Protein AF-A0A943N7R2-F1 (afdb_monomer_lite)

Sequence (82 aa):
MANHKSALKRVAVTAKKNLTRVKTAIKSFDKSLEAGDQAAITAAYVNAVSTVDKATAKGVLHKNNANRKKAQLALKLAAKAN

Radius of gyration: 16.78 Å; chains: 1; bounding box: 40×23×50 Å

Secondary structure (DSSP, 8-state):
---SHHHHHHHHHHHHHT--HHHHHHHHHHHHHHHT-HHHHHHHHHHHHHHHHHHHHTTSS-HHHHHHHHHHHHHHHHHH--

pLDDT: mean 86.56, std 7.9, range [43.0, 95.81]

Foldseek 3Di:
DQDDPVSVVVVVVVVVVPPPPLVVLVVQLVVQLVVPDPVSNVVSLVVNLVVLVVCCVVVVDPPVRSVVVNVVSVVSVVVSVD

Structure (mmCIF, N/CA/C/O backbone):
data_AF-A0A943N7R2-F1
#
_entry.id   AF-A0A943N7R2-F1
#
loop_
_atom_site.group_PDB
_atom_site.id
_atom_site.type_symbol
_atom_site.label_atom_id
_atom_site.label_alt_id
_atom_site.label_comp_id
_atom_site.label_asym_id
_atom_site.label_entity_id
_atom_site.label_seq_id
_atom_site.pdbx_PDB_ins_code
_atom_site.Cartn_x
_atom_site.Cartn_y
_atom_site.Cartn_z
_atom_site.occupancy
_atom_site.B_iso_or_equiv
_atom_site.auth_seq_id
_atom_site.auth_comp_id
_atom_site.auth_asym_id
_atom_site.auth_atom_id
_atom_site.pdbx_PDB_model_num
ATOM 1 N N . MET A 1 1 ? 21.749 12.877 -17.925 1.00 69.31 1 MET A N 1
ATOM 2 C CA . MET A 1 1 ? 20.688 12.906 -18.959 1.00 69.31 1 MET A CA 1
ATOM 3 C C . MET A 1 1 ? 20.741 11.590 -19.732 1.00 69.31 1 MET A C 1
ATOM 5 O O . MET A 1 1 ? 21.835 11.065 -19.908 1.00 69.31 1 MET A O 1
ATOM 9 N N . ALA A 1 2 ? 19.603 10.987 -20.089 1.00 81.25 2 ALA A N 1
ATOM 10 C CA . ALA A 1 2 ? 19.587 9.712 -20.814 1.00 81.25 2 ALA A CA 1
ATOM 11 C C . ALA A 1 2 ? 19.787 9.968 -22.315 1.00 81.25 2 ALA A C 1
ATOM 13 O O . ALA A 1 2 ? 18.874 10.453 -22.970 1.00 81.25 2 ALA A O 1
ATOM 14 N N . ASN A 1 3 ? 20.962 9.638 -22.851 1.00 89.19 3 ASN A N 1
ATOM 15 C CA . ASN A 1 3 ? 21.344 10.036 -24.216 1.00 89.19 3 ASN A CA 1
ATOM 16 C C . ASN A 1 3 ? 21.175 8.917 -25.264 1.00 89.19 3 ASN A C 1
ATOM 18 O O . ASN A 1 3 ? 21.249 9.167 -26.460 1.00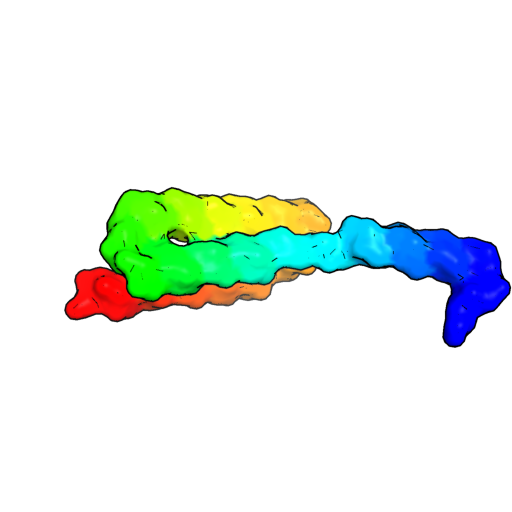 89.19 3 ASN A O 1
ATOM 22 N N . HIS A 1 4 ? 20.922 7.678 -24.835 1.00 92.94 4 HIS A N 1
ATOM 23 C CA . HIS A 1 4 ? 20.747 6.524 -25.722 1.00 92.94 4 HIS A CA 1
ATOM 24 C C . HIS A 1 4 ? 19.262 6.145 -25.869 1.00 92.94 4 HIS A C 1
ATOM 26 O O . HIS A 1 4 ? 18.505 6.216 -24.896 1.00 92.94 4 HIS A O 1
ATOM 32 N N . LYS A 1 5 ? 18.834 5.668 -27.052 1.00 93.88 5 LYS A N 1
ATOM 33 C CA . LYS A 1 5 ? 17.421 5.315 -27.337 1.00 93.88 5 LYS A CA 1
ATOM 34 C C . LYS A 1 5 ? 16.837 4.330 -26.317 1.00 93.88 5 LYS A C 1
ATOM 36 O O . LYS A 1 5 ? 15.710 4.503 -25.849 1.00 93.88 5 LYS A O 1
ATOM 41 N N . SER A 1 6 ? 17.612 3.315 -25.925 1.00 93.75 6 SER A N 1
ATOM 42 C CA . SER A 1 6 ? 17.179 2.350 -24.903 1.00 93.75 6 SER A CA 1
ATOM 43 C C . SER A 1 6 ? 16.996 3.006 -23.530 1.00 93.75 6 SER A C 1
ATOM 45 O O . SER A 1 6 ? 16.035 2.689 -22.832 1.00 93.75 6 SER A O 1
ATOM 47 N N . ALA A 1 7 ? 17.852 3.962 -23.162 1.00 93.88 7 ALA A N 1
ATOM 48 C CA . ALA A 1 7 ? 17.770 4.672 -21.891 1.00 93.88 7 ALA A CA 1
ATOM 49 C C . ALA A 1 7 ? 16.533 5.581 -21.836 1.00 93.88 7 ALA A C 1
ATOM 51 O O . ALA A 1 7 ? 15.785 5.520 -20.862 1.00 93.88 7 ALA A O 1
ATOM 52 N N . LEU A 1 8 ? 16.245 6.334 -22.905 1.00 93.06 8 LEU A N 1
ATOM 53 C CA . LEU A 1 8 ? 15.020 7.139 -23.019 1.00 93.06 8 LEU A CA 1
ATOM 54 C C . LEU A 1 8 ? 13.755 6.273 -22.891 1.00 93.06 8 LEU A C 1
ATOM 56 O O . LEU A 1 8 ? 12.845 6.601 -22.128 1.00 93.06 8 LEU A O 1
ATOM 60 N N . LYS A 1 9 ? 13.731 5.102 -23.546 1.00 93.25 9 LYS A N 1
ATOM 61 C CA . LYS A 1 9 ? 12.636 4.128 -23.401 1.00 93.25 9 LYS A CA 1
ATOM 62 C C . LYS A 1 9 ? 12.498 3.636 -21.958 1.00 93.25 9 LYS A C 1
ATOM 64 O O . LYS A 1 9 ? 11.382 3.533 -21.449 1.00 93.25 9 LYS A O 1
ATOM 69 N N . ARG A 1 10 ? 13.609 3.331 -21.277 1.00 93.62 10 ARG A N 1
ATOM 70 C CA . ARG A 1 10 ? 13.587 2.905 -19.867 1.00 93.62 10 ARG A CA 1
ATOM 71 C C . ARG A 1 10 ? 13.045 4.005 -18.957 1.00 93.62 10 ARG A C 1
ATOM 73 O O . ARG A 1 10 ? 12.227 3.688 -18.101 1.00 93.62 10 ARG A O 1
ATOM 80 N N . VAL A 1 11 ? 13.422 5.267 -19.172 1.00 91.69 11 VAL A N 1
ATOM 81 C CA . VAL A 1 11 ? 12.885 6.418 -18.421 1.00 91.69 11 VAL A CA 1
ATOM 82 C C . VAL A 1 11 ? 11.363 6.507 -18.572 1.00 91.69 11 VAL A C 1
ATOM 84 O O . VAL A 1 11 ? 10.658 6.555 -17.564 1.00 91.69 11 VAL A O 1
ATOM 87 N N . ALA A 1 12 ? 10.842 6.423 -19.801 1.00 90.25 12 ALA A N 1
ATOM 88 C CA . ALA A 1 12 ? 9.400 6.460 -20.056 1.00 90.25 12 ALA A CA 1
ATOM 89 C C . ALA A 1 12 ? 8.644 5.294 -19.382 1.00 90.25 12 ALA A C 1
ATOM 91 O O . ALA A 1 12 ? 7.599 5.489 -18.756 1.00 90.25 12 ALA A O 1
ATOM 92 N N . VAL A 1 13 ? 9.187 4.072 -19.455 1.00 91.31 13 VAL A N 1
ATOM 93 C CA . VAL A 1 13 ? 8.590 2.887 -18.811 1.00 91.31 13 VAL A CA 1
ATOM 94 C C . VAL A 1 13 ? 8.596 3.014 -17.286 1.00 91.31 13 VAL A C 1
ATOM 96 O O . VAL A 1 13 ? 7.599 2.687 -16.642 1.00 91.31 13 VAL A O 1
ATOM 99 N N . THR A 1 14 ? 9.693 3.493 -16.701 1.00 88.25 14 THR A N 1
ATOM 100 C CA . THR A 1 14 ? 9.813 3.697 -15.252 1.00 88.25 14 THR A CA 1
ATOM 101 C C . THR A 1 14 ? 8.823 4.750 -14.757 1.00 88.25 14 THR A C 1
ATOM 103 O O . THR A 1 14 ? 8.126 4.501 -13.774 1.00 88.25 14 THR A O 1
ATOM 106 N N . ALA A 1 15 ? 8.674 5.871 -15.471 1.00 87.25 15 ALA A N 1
ATOM 107 C CA . ALA A 1 15 ? 7.695 6.906 -15.134 1.00 87.25 15 ALA A CA 1
ATOM 108 C C . ALA A 1 15 ? 6.264 6.341 -15.063 1.00 87.25 15 ALA A C 1
ATOM 110 O O . ALA A 1 15 ? 5.555 6.572 -14.085 1.00 87.25 15 ALA A O 1
ATOM 111 N N . LYS A 1 16 ? 5.869 5.507 -16.037 1.00 85.31 16 LYS A N 1
ATOM 112 C CA . LYS A 1 16 ? 4.551 4.845 -16.052 1.00 85.31 16 LYS A CA 1
ATOM 113 C C . LYS A 1 16 ? 4.363 3.838 -14.909 1.00 85.31 16 LYS A C 1
ATOM 115 O O . LYS A 1 16 ? 3.251 3.672 -14.412 1.00 85.31 16 LYS A O 1
ATOM 120 N N . LYS A 1 17 ? 5.426 3.141 -14.497 1.00 82.12 17 LYS A N 1
ATOM 121 C CA . LYS A 1 17 ? 5.371 2.129 -13.425 1.00 82.12 17 LYS A CA 1
ATOM 122 C C . LYS A 1 17 ? 5.370 2.729 -12.016 1.00 82.12 17 LYS A C 1
ATOM 124 O O . LYS A 1 17 ? 4.843 2.098 -11.106 1.00 82.12 17 LYS A O 1
ATOM 129 N N . ASN A 1 18 ? 5.889 3.942 -11.835 1.00 77.06 18 ASN A N 1
ATOM 130 C CA . ASN A 1 18 ? 6.049 4.592 -10.528 1.00 77.06 18 ASN A CA 1
ATOM 131 C C . ASN A 1 18 ? 4.757 5.195 -9.930 1.00 77.06 18 ASN A C 1
ATOM 133 O O . ASN A 1 18 ? 4.821 6.014 -9.014 1.00 77.06 18 ASN A O 1
ATOM 137 N N . LEU A 1 19 ? 3.568 4.799 -10.394 1.00 73.38 19 LEU A N 1
ATOM 138 C CA . LEU A 1 19 ? 2.299 5.282 -9.838 1.00 73.38 19 LEU A CA 1
ATOM 139 C C . LEU A 1 19 ? 2.093 4.770 -8.397 1.00 73.38 19 LEU A C 1
ATOM 141 O O . LEU A 1 19 ? 1.920 3.575 -8.149 1.00 73.38 19 LEU A O 1
ATOM 145 N N . THR A 1 20 ? 2.071 5.684 -7.421 1.00 77.88 20 THR A N 1
ATOM 146 C CA . THR A 1 20 ? 2.131 5.369 -5.978 1.00 77.88 20 THR A CA 1
ATOM 147 C C . THR A 1 20 ? 0.764 5.085 -5.329 1.00 77.88 20 THR A C 1
ATOM 149 O O . THR A 1 20 ? 0.420 5.651 -4.292 1.00 77.88 20 THR A O 1
ATOM 152 N N . ARG A 1 21 ? -0.011 4.137 -5.876 1.00 82.06 21 ARG A N 1
ATOM 153 C CA . ARG A 1 21 ? -1.375 3.804 -5.389 1.00 82.06 21 ARG A CA 1
ATOM 154 C C . ARG A 1 21 ? -1.447 3.462 -3.892 1.00 82.06 21 ARG A C 1
ATOM 156 O O . ARG A 1 21 ? -2.372 3.892 -3.213 1.00 82.06 21 ARG A O 1
ATOM 163 N N . VAL A 1 22 ? -0.453 2.742 -3.360 1.00 82.69 22 VAL A N 1
ATOM 164 C CA . VAL A 1 22 ? -0.401 2.359 -1.933 1.00 82.69 22 VAL A CA 1
ATOM 165 C C . VAL A 1 22 ? -0.297 3.585 -1.021 1.00 82.69 22 VAL A C 1
ATOM 167 O O . VAL A 1 22 ? -0.937 3.632 0.023 1.00 82.69 22 VAL A O 1
ATOM 170 N N . LYS A 1 23 ? 0.510 4.586 -1.400 1.00 85.50 23 LYS A N 1
ATOM 171 C CA . LYS A 1 23 ? 0.707 5.793 -0.583 1.00 85.50 23 LYS A CA 1
ATOM 172 C C . LYS A 1 23 ? -0.575 6.624 -0.534 1.00 85.50 23 LYS A C 1
ATOM 174 O O . LYS A 1 23 ? -0.910 7.158 0.518 1.00 85.50 23 LYS A O 1
ATOM 179 N N . THR A 1 24 ? -1.298 6.689 -1.649 1.00 89.44 24 THR A N 1
ATOM 180 C CA . THR A 1 24 ? -2.586 7.383 -1.734 1.00 89.44 24 THR A CA 1
ATOM 181 C C . THR A 1 24 ? -3.653 6.713 -0.872 1.00 89.44 24 THR A C 1
ATOM 183 O O . THR A 1 24 ? -4.324 7.412 -0.124 1.00 89.44 24 THR A O 1
ATOM 186 N N . ALA A 1 25 ? -3.760 5.380 -0.904 1.00 85.56 25 ALA A N 1
ATOM 187 C CA . ALA A 1 25 ? -4.744 4.640 -0.105 1.00 85.56 25 ALA A CA 1
ATOM 188 C C . ALA A 1 25 ? -4.525 4.783 1.415 1.00 85.56 25 ALA A C 1
ATOM 190 O O . ALA A 1 25 ? -5.477 4.876 2.184 1.00 85.56 25 ALA A O 1
ATOM 191 N N . ILE A 1 26 ? -3.265 4.847 1.860 1.00 86.69 26 ILE A N 1
ATOM 192 C CA . ILE A 1 26 ? -2.948 5.097 3.275 1.00 86.69 26 ILE A CA 1
ATOM 193 C C . ILE A 1 26 ? -3.326 6.533 3.659 1.00 86.69 26 ILE A C 1
ATOM 195 O O . ILE A 1 26 ? -3.957 6.739 4.687 1.00 86.69 26 ILE A O 1
ATOM 199 N N . LYS A 1 27 ? -3.022 7.521 2.805 1.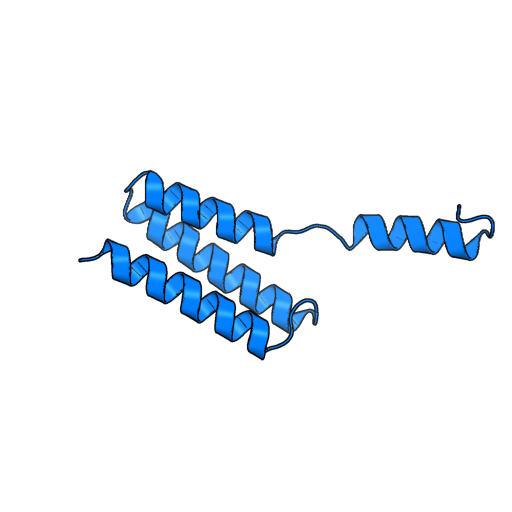00 88.56 27 LYS A N 1
ATOM 200 C CA . LYS A 1 27 ? -3.421 8.916 3.049 1.00 88.56 27 LYS A CA 1
ATOM 201 C C . LYS A 1 27 ? -4.937 9.105 3.100 1.00 88.56 27 LYS A C 1
ATOM 203 O O . LYS A 1 27 ? -5.399 9.933 3.872 1.00 88.56 27 LYS A O 1
ATOM 208 N N . SER A 1 28 ? -5.711 8.395 2.276 1.00 86.75 28 SER A N 1
ATOM 209 C CA . SER A 1 28 ? -7.175 8.466 2.361 1.00 86.75 28 SER A CA 1
ATOM 210 C C . SER A 1 28 ? -7.692 7.888 3.673 1.00 86.75 28 SER A C 1
ATOM 212 O O . SER A 1 28 ? -8.595 8.468 4.254 1.00 86.75 28 SER A O 1
ATOM 214 N N . PHE A 1 29 ? -7.088 6.804 4.168 1.00 86.06 29 PHE A N 1
ATOM 215 C CA . PHE A 1 29 ? -7.429 6.248 5.477 1.00 86.06 29 PHE A CA 1
ATOM 216 C C . PHE A 1 29 ? -7.104 7.218 6.620 1.00 86.06 29 PHE A C 1
ATOM 218 O O . PHE A 1 29 ? -7.963 7.458 7.460 1.00 86.06 29 PHE A O 1
ATOM 225 N N . ASP A 1 30 ? -5.915 7.830 6.613 1.00 86.00 30 ASP A N 1
ATOM 226 C CA . ASP A 1 30 ? -5.539 8.825 7.626 1.00 86.00 30 ASP A CA 1
ATOM 227 C C . ASP A 1 30 ? -6.521 10.018 7.633 1.00 86.00 30 ASP A C 1
ATOM 229 O O . ASP A 1 30 ? -6.973 10.436 8.694 1.00 86.00 30 ASP A O 1
ATOM 233 N N . LYS A 1 31 ? -6.956 10.495 6.457 1.00 87.50 31 LYS A N 1
ATOM 234 C CA . LYS A 1 31 ? -7.994 11.540 6.350 1.00 87.50 31 LYS A CA 1
ATOM 235 C C . LYS A 1 31 ? -9.357 11.098 6.888 1.00 87.50 31 LYS A C 1
ATOM 237 O O . LYS A 1 31 ? -10.039 11.881 7.539 1.00 87.50 31 LYS A O 1
ATOM 242 N N . SER A 1 32 ? -9.778 9.866 6.601 1.00 83.31 32 SER A N 1
ATOM 243 C CA . SER A 1 32 ? -11.039 9.330 7.129 1.00 83.31 32 SER A CA 1
ATOM 244 C C . SER A 1 32 ? -11.005 9.199 8.652 1.00 83.31 32 SER A C 1
ATOM 246 O O . SER A 1 32 ? -12.017 9.453 9.298 1.00 83.31 32 SER A O 1
ATOM 248 N N . LEU A 1 33 ? -9.846 8.863 9.230 1.00 83.19 33 LEU A N 1
ATOM 249 C CA . LEU A 1 33 ? -9.657 8.842 10.682 1.00 83.19 33 LEU A CA 1
ATOM 250 C C . LEU A 1 33 ? -9.769 10.237 11.314 1.00 83.19 33 LEU A C 1
ATOM 252 O O . LEU A 1 33 ? -10.330 10.358 12.400 1.00 83.19 33 LEU A O 1
ATOM 256 N N . GLU A 1 34 ? -9.259 11.280 10.654 1.00 83.38 34 GLU A N 1
ATOM 257 C CA . GLU A 1 34 ? -9.396 12.672 11.115 1.00 83.38 34 GLU A CA 1
ATOM 258 C C . GLU A 1 34 ? -10.850 13.162 11.057 1.00 83.38 34 GLU A C 1
ATOM 260 O O . GLU A 1 34 ? -11.290 13.887 11.945 1.00 83.38 34 GLU A O 1
ATOM 265 N N . ALA A 1 35 ? -11.606 12.745 10.037 1.00 81.69 35 ALA A N 1
ATOM 266 C CA . ALA A 1 35 ? -13.000 13.146 9.847 1.00 81.69 35 ALA A CA 1
ATOM 267 C C . ALA A 1 35 ? -13.987 12.475 10.825 1.00 81.69 35 ALA A C 1
ATOM 269 O O . ALA A 1 35 ? -15.067 13.013 11.052 1.00 81.69 35 ALA A O 1
ATOM 270 N N . GLY A 1 36 ? -13.640 11.318 11.404 1.00 75.69 36 GLY A N 1
ATOM 271 C CA . GLY A 1 36 ? -14.429 10.671 12.463 1.00 75.69 36 GLY A CA 1
ATOM 272 C C . GLY A 1 36 ? -15.688 9.912 12.014 1.00 75.69 36 GLY A C 1
ATOM 273 O O . GLY A 1 36 ? -16.471 9.497 12.863 1.00 75.69 36 GLY A O 1
ATOM 274 N N . ASP A 1 37 ? -15.893 9.694 10.713 1.00 82.56 37 ASP A N 1
ATOM 275 C CA . ASP A 1 37 ? -17.006 8.885 10.196 1.00 82.56 37 ASP A CA 1
ATOM 276 C C . ASP A 1 37 ? -16.661 7.384 10.207 1.00 82.56 37 ASP A C 1
ATOM 278 O O . ASP A 1 37 ? -15.833 6.903 9.428 1.00 82.56 37 ASP A O 1
ATOM 282 N N . GLN A 1 38 ? -17.338 6.624 11.068 1.00 79.00 38 GLN A N 1
ATOM 283 C CA . GLN A 1 38 ? -17.115 5.190 11.259 1.00 79.00 38 GLN A CA 1
ATOM 284 C C . GLN A 1 38 ? -17.348 4.361 9.980 1.00 79.00 38 GLN A C 1
ATOM 286 O O . GLN A 1 38 ? -16.627 3.388 9.723 1.00 79.00 38 GLN A O 1
ATOM 291 N N . ALA A 1 39 ? -18.318 4.742 9.143 1.00 81.94 39 ALA A N 1
ATOM 292 C CA . ALA A 1 39 ? -18.594 4.046 7.887 1.00 81.94 39 ALA A CA 1
ATOM 293 C C . ALA A 1 39 ? -17.489 4.322 6.855 1.00 81.94 39 ALA A C 1
ATOM 295 O O . ALA A 1 39 ? -16.992 3.404 6.195 1.00 81.94 39 ALA A O 1
ATOM 296 N N . ALA A 1 40 ? -17.026 5.570 6.771 1.00 82.00 40 ALA A N 1
ATOM 297 C CA . ALA A 1 40 ? -15.910 5.936 5.905 1.00 82.00 40 ALA A CA 1
ATOM 298 C C . ALA A 1 40 ? -14.588 5.285 6.348 1.00 82.00 40 ALA A C 1
ATOM 300 O O . ALA A 1 40 ? -13.810 4.839 5.502 1.00 82.00 40 ALA A O 1
ATOM 301 N N . ILE A 1 41 ? -14.336 5.180 7.657 1.0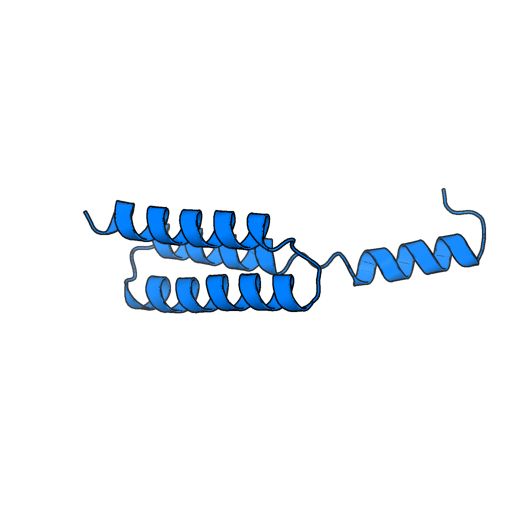0 83.88 41 ILE A N 1
ATOM 302 C CA . ILE A 1 41 ? -13.124 4.562 8.214 1.00 83.88 41 ILE A CA 1
ATOM 303 C C . ILE A 1 41 ? -13.049 3.077 7.850 1.00 83.88 41 ILE A C 1
ATOM 305 O O . ILE A 1 41 ? -12.013 2.612 7.367 1.00 83.88 41 ILE A O 1
ATOM 309 N N . THR A 1 42 ? -14.142 2.331 8.033 1.00 84.69 42 THR A N 1
ATOM 310 C CA . THR A 1 42 ? -14.183 0.894 7.709 1.00 84.69 42 THR A CA 1
ATOM 311 C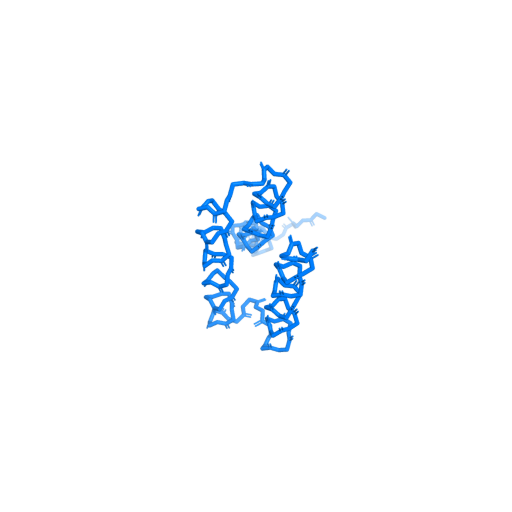 C . THR A 1 42 ? -13.992 0.647 6.211 1.00 84.69 42 THR A C 1
ATOM 313 O O . THR A 1 42 ? -13.162 -0.181 5.823 1.00 84.69 42 THR A O 1
ATOM 316 N N . ALA A 1 43 ? -14.659 1.426 5.354 1.00 87.50 43 ALA A N 1
ATOM 317 C CA . ALA A 1 43 ? -14.487 1.345 3.905 1.00 87.50 43 ALA A CA 1
ATOM 318 C C . ALA A 1 43 ? -13.054 1.702 3.463 1.00 87.50 43 ALA A C 1
ATOM 320 O O . ALA A 1 43 ? -12.446 0.999 2.647 1.00 87.50 43 ALA A O 1
ATOM 321 N N . ALA A 1 44 ? -12.475 2.774 4.014 1.00 87.56 44 ALA A N 1
ATOM 322 C CA . ALA A 1 44 ? -11.110 3.194 3.708 1.00 87.56 44 ALA A CA 1
ATOM 323 C C . ALA A 1 44 ? -10.070 2.163 4.173 1.00 87.56 44 ALA A C 1
ATOM 325 O O . ALA A 1 44 ? -9.098 1.908 3.457 1.00 87.56 44 ALA A O 1
ATOM 326 N N . TYR A 1 45 ? -10.294 1.525 5.324 1.00 88.00 45 TYR A N 1
ATOM 327 C CA . TYR A 1 45 ? -9.436 0.467 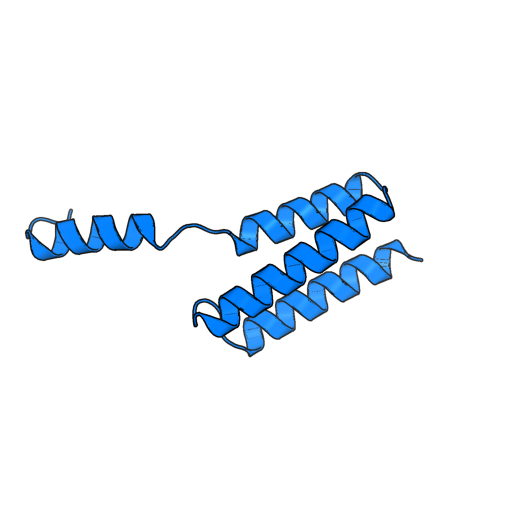5.853 1.00 88.00 45 TYR A CA 1
ATOM 328 C C . TYR A 1 45 ? -9.409 -0.760 4.933 1.00 88.00 45 TYR A C 1
ATOM 330 O O . TYR A 1 45 ? -8.330 -1.196 4.522 1.00 88.00 45 TYR A O 1
ATOM 338 N N . VAL A 1 46 ? -10.578 -1.276 4.533 1.00 90.31 46 VAL A N 1
ATOM 339 C CA . VAL A 1 46 ? -10.677 -2.427 3.614 1.00 90.31 46 VAL A CA 1
ATOM 340 C C . VAL A 1 46 ? -9.977 -2.122 2.287 1.00 90.31 46 VAL A C 1
ATOM 342 O O . VAL A 1 46 ? -9.191 -2.932 1.784 1.00 90.31 46 VAL A O 1
ATOM 345 N N . ASN A 1 47 ? -10.186 -0.918 1.750 1.00 90.56 47 ASN A N 1
ATOM 346 C CA . ASN A 1 47 ? -9.528 -0.468 0.526 1.00 90.56 47 ASN A CA 1
ATOM 347 C C . ASN A 1 47 ? -8.001 -0.374 0.674 1.00 90.56 47 ASN A C 1
ATOM 349 O O . ASN A 1 47 ? -7.263 -0.789 -0.231 1.00 90.56 47 ASN A O 1
ATOM 353 N N . ALA A 1 48 ? -7.507 0.137 1.804 1.00 89.62 48 ALA A N 1
ATOM 354 C CA . ALA A 1 48 ? -6.079 0.240 2.084 1.00 89.62 48 ALA A CA 1
ATOM 355 C C . ALA A 1 48 ? -5.421 -1.144 2.194 1.00 89.62 48 ALA A C 1
ATOM 357 O O . ALA A 1 48 ? -4.404 -1.385 1.538 1.00 89.62 48 ALA A O 1
ATOM 358 N N . VAL A 1 49 ? -6.030 -2.072 2.939 1.00 91.19 49 VAL A N 1
ATOM 359 C CA . VAL A 1 49 ? -5.536 -3.452 3.094 1.00 91.19 49 VAL A CA 1
ATOM 360 C C . VAL A 1 49 ? -5.524 -4.177 1.747 1.00 91.19 49 VAL A C 1
ATOM 362 O O . VAL A 1 49 ? -4.475 -4.667 1.327 1.00 91.19 49 VAL A O 1
ATOM 365 N N . SER A 1 50 ? -6.634 -4.131 0.999 1.00 92.69 50 SER A N 1
ATOM 366 C CA . SER A 1 50 ? -6.734 -4.732 -0.342 1.00 92.69 50 SER A CA 1
ATOM 367 C C . SER A 1 50 ? -5.660 -4.198 -1.298 1.00 92.69 50 SER A C 1
ATOM 369 O O . SER A 1 50 ? -5.060 -4.944 -2.075 1.00 92.69 50 SER A O 1
ATOM 371 N N . THR A 1 51 ? -5.374 -2.896 -1.236 1.00 91.69 51 THR A N 1
ATOM 372 C CA . THR A 1 51 ? -4.345 -2.267 -2.075 1.00 91.69 51 THR A CA 1
ATOM 373 C C . THR A 1 51 ? -2.936 -2.720 -1.691 1.00 91.69 51 THR A C 1
ATOM 375 O O . THR A 1 51 ? -2.104 -2.926 -2.579 1.00 91.69 51 THR A O 1
ATOM 378 N N . VAL A 1 52 ? -2.658 -2.899 -0.395 1.00 91.06 52 VAL A N 1
ATOM 379 C CA . VAL A 1 52 ? -1.372 -3.417 0.094 1.00 91.06 52 VAL A CA 1
ATOM 380 C C . VAL A 1 52 ? -1.164 -4.860 -0.360 1.00 91.06 52 VAL A C 1
ATOM 382 O O . VAL A 1 52 ? -0.118 -5.153 -0.937 1.00 91.06 52 VAL A O 1
ATOM 385 N N . ASP A 1 53 ? -2.161 -5.730 -0.204 1.00 91.00 53 ASP A N 1
ATOM 386 C CA . ASP A 1 53 ? -2.031 -7.142 -0.580 1.00 91.00 53 ASP A CA 1
ATOM 387 C C . ASP A 1 53 ? -1.885 -7.318 -2.102 1.00 91.00 53 ASP A C 1
ATOM 389 O O . ASP A 1 53 ? -1.025 -8.068 -2.572 1.00 91.00 53 ASP A O 1
ATOM 393 N N . LYS A 1 54 ? -2.618 -6.533 -2.907 1.00 91.62 54 LYS A N 1
ATOM 394 C CA . LYS A 1 54 ? -2.430 -6.492 -4.371 1.00 91.62 54 LYS A CA 1
ATOM 395 C C . LYS A 1 54 ? -1.031 -6.010 -4.766 1.00 91.62 54 LYS A C 1
ATOM 397 O O . LYS A 1 54 ? -0.491 -6.460 -5.778 1.00 91.62 54 LYS A O 1
ATOM 402 N N . ALA A 1 55 ? -0.439 -5.088 -4.006 1.00 90.19 55 ALA A N 1
ATOM 403 C CA . ALA A 1 55 ? 0.924 -4.624 -4.251 1.00 90.19 55 ALA A CA 1
ATOM 404 C C . ALA A 1 55 ? 1.967 -5.701 -3.910 1.00 90.19 55 ALA A C 1
ATOM 406 O O . ALA A 1 55 ? 2.980 -5.799 -4.604 1.00 90.19 55 ALA A O 1
ATOM 407 N N . THR A 1 56 ? 1.708 -6.536 -2.903 1.00 91.75 56 THR A N 1
ATOM 408 C CA . THR A 1 56 ? 2.537 -7.708 -2.587 1.00 91.75 56 THR A CA 1
ATOM 409 C C . THR A 1 56 ? 2.451 -8.770 -3.673 1.00 91.75 56 THR A C 1
ATOM 411 O O . THR A 1 56 ? 3.486 -9.227 -4.146 1.00 91.75 56 THR A O 1
ATOM 414 N N . ALA A 1 57 ? 1.242 -9.099 -4.138 1.00 91.06 57 ALA A N 1
ATOM 415 C CA . ALA A 1 57 ? 1.040 -10.080 -5.207 1.00 91.06 57 ALA A CA 1
ATOM 416 C C . ALA A 1 57 ? 1.762 -9.691 -6.512 1.00 91.06 57 ALA A C 1
ATOM 418 O O . ALA A 1 57 ? 2.283 -10.543 -7.221 1.00 91.06 57 ALA A O 1
ATOM 419 N N . LYS A 1 58 ? 1.844 -8.388 -6.811 1.00 89.38 58 LYS A N 1
ATOM 420 C CA . LYS A 1 58 ? 2.568 -7.854 -7.980 1.00 89.38 58 LYS A CA 1
ATOM 421 C C . LYS A 1 58 ? 4.078 -7.685 -7.760 1.00 89.38 58 LYS A C 1
ATOM 423 O O . LYS A 1 58 ? 4.747 -7.128 -8.626 1.00 89.38 58 LYS A O 1
ATOM 428 N N . GLY A 1 59 ? 4.607 -8.089 -6.604 1.00 88.00 59 GLY A N 1
ATOM 429 C CA . GLY A 1 59 ? 6.026 -7.958 -6.260 1.00 88.00 59 GLY A CA 1
ATOM 430 C C . GLY A 1 59 ? 6.497 -6.517 -6.028 1.00 88.00 59 GLY A C 1
ATOM 431 O O . GLY A 1 59 ? 7.695 -6.272 -5.934 1.00 88.00 59 GLY A O 1
ATOM 432 N N . VAL A 1 60 ? 5.578 -5.550 -5.925 1.00 88.81 60 VAL A N 1
ATOM 433 C CA . VAL A 1 60 ? 5.913 -4.135 -5.680 1.00 88.81 60 VAL A CA 1
ATOM 434 C C . VAL A 1 60 ? 6.335 -3.923 -4.224 1.00 88.81 60 VAL A C 1
ATOM 436 O O . VAL A 1 60 ? 7.178 -3.077 -3.934 1.00 88.81 60 VAL A O 1
ATOM 439 N N . LEU A 1 61 ? 5.757 -4.692 -3.296 1.00 88.81 61 LEU A N 1
ATOM 440 C CA . LEU A 1 61 ? 6.130 -4.703 -1.883 1.00 88.81 61 LEU A CA 1
ATOM 441 C C . LEU A 1 61 ? 6.579 -6.099 -1.462 1.00 88.81 61 LEU A C 1
ATOM 443 O O . LEU A 1 61 ? 5.897 -7.084 -1.727 1.00 88.81 61 LEU A O 1
ATOM 447 N N . HIS A 1 62 ? 7.673 -6.171 -0.708 1.00 94.25 62 HIS A N 1
ATOM 448 C CA . HIS A 1 62 ? 8.048 -7.402 -0.020 1.00 94.25 62 HIS A CA 1
ATOM 449 C C . HIS A 1 62 ? 7.022 -7.753 1.073 1.00 94.25 62 HIS A C 1
ATOM 451 O 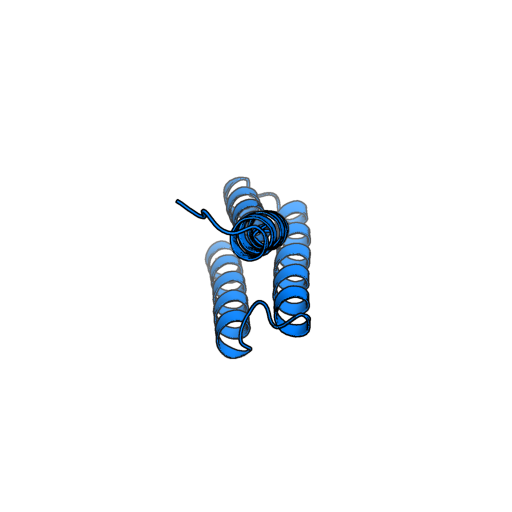O . HIS A 1 62 ? 6.481 -6.855 1.731 1.00 94.25 62 HIS A O 1
ATOM 457 N N . LYS A 1 63 ? 6.817 -9.055 1.324 1.00 93.25 63 LYS A N 1
ATOM 458 C CA . LYS A 1 63 ? 5.859 -9.584 2.316 1.00 93.25 63 LYS A CA 1
ATOM 459 C C . LYS A 1 63 ? 5.992 -8.925 3.695 1.00 93.25 63 LYS A C 1
ATOM 461 O O . LYS A 1 63 ? 5.003 -8.492 4.274 1.00 93.25 63 LYS A O 1
ATOM 466 N N . ASN A 1 64 ? 7.221 -8.716 4.169 1.00 95.81 64 ASN A N 1
ATOM 467 C CA . ASN A 1 64 ? 7.464 -8.104 5.482 1.00 95.81 64 ASN A CA 1
ATOM 468 C C . ASN A 1 64 ? 7.056 -6.621 5.525 1.00 95.81 64 ASN A C 1
ATOM 470 O O . ASN A 1 64 ? 6.553 -6.143 6.537 1.00 95.81 64 ASN A O 1
ATOM 474 N N . ASN A 1 65 ? 7.241 -5.882 4.425 1.00 93.19 65 ASN A N 1
ATOM 475 C CA . ASN A 1 65 ? 6.834 -4.477 4.351 1.00 93.19 65 ASN A CA 1
ATOM 476 C C . ASN A 1 65 ? 5.303 -4.363 4.336 1.00 93.19 65 ASN A C 1
ATOM 478 O O . ASN A 1 65 ? 4.737 -3.533 5.044 1.00 93.19 65 ASN A O 1
ATOM 482 N N . ALA A 1 66 ? 4.632 -5.246 3.595 1.00 92.62 66 ALA A N 1
ATOM 483 C CA . ALA A 1 66 ? 3.178 -5.331 3.591 1.00 92.62 66 ALA A CA 1
ATOM 484 C C . ALA A 1 66 ? 2.613 -5.677 4.975 1.00 92.62 66 ALA A C 1
ATOM 486 O O . ALA A 1 66 ? 1.725 -4.978 5.458 1.00 92.62 66 ALA A O 1
ATOM 487 N N . ASN A 1 67 ? 3.188 -6.673 5.656 1.00 93.62 67 ASN A N 1
ATOM 488 C CA . ASN A 1 67 ? 2.799 -7.047 7.017 1.00 93.62 67 ASN A CA 1
ATOM 489 C C . ASN A 1 67 ? 2.972 -5.884 8.000 1.00 93.62 67 ASN A C 1
ATOM 491 O O . ASN A 1 67 ? 2.044 -5.576 8.744 1.00 93.62 67 ASN A O 1
ATOM 495 N N . ARG A 1 68 ? 4.106 -5.171 7.941 1.00 94.38 68 ARG A N 1
ATOM 496 C CA . ARG A 1 68 ? 4.333 -3.979 8.772 1.00 94.38 68 ARG A CA 1
ATOM 497 C C . ARG A 1 68 ? 3.265 -2.911 8.535 1.00 94.38 68 ARG A C 1
ATOM 499 O O . ARG A 1 68 ? 2.754 -2.339 9.489 1.00 94.38 68 ARG A O 1
ATOM 506 N N . LYS A 1 69 ? 2.906 -2.647 7.276 1.00 91.88 69 LYS A N 1
ATOM 507 C CA . LYS A 1 69 ? 1.876 -1.652 6.944 1.00 91.88 69 LYS A CA 1
ATOM 508 C C . LYS A 1 69 ? 0.486 -2.063 7.421 1.00 91.88 69 LYS A C 1
ATOM 510 O O . LYS A 1 69 ? -0.224 -1.221 7.955 1.00 91.88 69 LYS A O 1
ATOM 515 N N . LYS A 1 70 ? 0.112 -3.336 7.272 1.00 91.12 70 LYS A N 1
ATOM 516 C CA . LYS A 1 70 ? -1.159 -3.855 7.800 1.00 91.12 70 LYS A CA 1
ATOM 517 C C . LYS A 1 70 ? -1.226 -3.723 9.322 1.00 91.12 70 LYS A C 1
ATOM 519 O O . LYS A 1 70 ? -2.211 -3.203 9.833 1.00 91.12 70 LYS A O 1
ATOM 524 N N . ALA A 1 71 ? -0.150 -4.083 10.023 1.00 92.44 71 ALA A N 1
ATOM 525 C CA . ALA A 1 71 ? -0.056 -3.908 11.471 1.00 92.44 71 ALA A CA 1
ATOM 526 C C . ALA A 1 71 ? -0.198 -2.432 11.885 1.00 92.44 71 ALA A C 1
ATOM 528 O O . ALA A 1 71 ? -0.954 -2.120 12.796 1.00 92.44 71 ALA A O 1
ATOM 529 N N . GLN A 1 72 ? 0.460 -1.506 11.177 1.00 91.50 72 GLN A N 1
ATOM 530 C CA . GLN A 1 72 ? 0.336 -0.068 11.445 1.00 91.50 72 GLN A CA 1
ATOM 531 C C . GLN A 1 72 ? -1.092 0.459 11.247 1.00 91.50 72 GLN A C 1
ATOM 533 O O . GLN A 1 72 ? -1.552 1.262 12.053 1.00 91.50 72 GLN A O 1
ATOM 538 N N . LEU A 1 73 ? -1.796 0.021 10.197 1.00 89.38 73 LEU A N 1
ATOM 539 C CA . LEU A 1 73 ? -3.191 0.414 9.963 1.00 89.38 73 LEU A CA 1
ATOM 540 C C . LEU A 1 73 ? -4.112 -0.105 11.075 1.00 89.38 73 LEU A C 1
ATOM 542 O O . LEU A 1 73 ? -4.945 0.648 11.571 1.00 89.38 73 LEU A O 1
ATOM 546 N N . ALA A 1 74 ? -3.929 -1.360 11.492 1.00 88.62 74 ALA A N 1
ATOM 547 C CA . ALA A 1 74 ? -4.708 -1.961 12.571 1.00 88.62 74 ALA A CA 1
ATOM 548 C C . ALA A 1 74 ? -4.473 -1.254 13.916 1.00 88.62 74 ALA A C 1
ATOM 550 O O . ALA A 1 74 ? -5.430 -0.928 14.610 1.00 88.62 74 ALA A O 1
ATOM 551 N N . LEU A 1 75 ? -3.213 -0.948 14.250 1.00 89.12 75 LEU A N 1
ATOM 552 C CA . LEU A 1 75 ? -2.868 -0.200 15.464 1.00 89.12 75 LEU A CA 1
ATOM 553 C C . LEU A 1 75 ? -3.501 1.194 15.478 1.00 89.12 75 LEU A C 1
ATOM 555 O O . LEU A 1 75 ? -4.040 1.606 16.498 1.00 89.12 75 LEU A O 1
ATOM 559 N N . LYS A 1 76 ? -3.473 1.911 14.348 1.00 85.88 76 LYS A N 1
ATOM 560 C CA . LYS A 1 76 ? -4.106 3.233 14.226 1.00 85.88 76 LYS A CA 1
ATOM 561 C C . LYS A 1 76 ? -5.621 3.178 14.410 1.00 85.88 76 LYS A C 1
ATOM 563 O O . LYS A 1 76 ? -6.179 4.055 15.058 1.00 85.88 76 LYS A O 1
ATOM 568 N N . LEU A 1 77 ? -6.271 2.160 13.846 1.00 84.69 77 LEU A N 1
ATOM 569 C CA . LEU A 1 77 ? -7.707 1.954 14.013 1.00 84.69 77 LEU A CA 1
ATOM 570 C C . LEU A 1 77 ? -8.056 1.661 15.480 1.00 84.69 77 LEU A C 1
ATOM 572 O O . LEU A 1 77 ? -8.971 2.271 16.021 1.00 84.69 77 LEU A O 1
ATOM 576 N N . ALA A 1 78 ? -7.293 0.777 16.130 1.00 84.44 78 ALA A N 1
ATOM 577 C CA . ALA A 1 78 ? -7.490 0.420 17.534 1.00 84.44 78 ALA A CA 1
ATOM 578 C C . ALA A 1 78 ? -7.244 1.604 18.484 1.00 84.44 78 ALA A C 1
ATOM 580 O O . ALA A 1 78 ? -8.005 1.803 19.422 1.00 84.44 78 ALA A O 1
ATOM 581 N N . ALA A 1 79 ? -6.222 2.423 18.219 1.00 80.31 79 ALA A N 1
ATOM 582 C CA . ALA A 1 79 ? -5.895 3.591 19.037 1.00 80.31 79 ALA A CA 1
ATOM 583 C C . ALA A 1 79 ? -6.983 4.678 19.033 1.00 80.31 79 ALA A C 1
ATOM 585 O O . ALA A 1 79 ? -7.026 5.475 19.959 1.00 80.31 79 ALA A O 1
ATOM 586 N N . LYS A 1 80 ? -7.838 4.732 18.003 1.00 70.19 80 LYS A N 1
ATOM 587 C CA . LYS A 1 80 ? -8.950 5.693 17.916 1.00 70.19 80 LYS A CA 1
ATOM 588 C C . LYS A 1 80 ? -10.277 5.154 18.462 1.00 70.19 80 LYS A C 1
ATOM 590 O O . LYS A 1 80 ? -11.223 5.927 18.580 1.00 70.19 80 LYS A O 1
ATOM 595 N N . ALA A 1 81 ? -10.356 3.848 18.720 1.00 60.53 81 ALA A N 1
ATOM 596 C CA . ALA A 1 81 ? -11.543 3.180 19.252 1.00 60.53 81 ALA A CA 1
ATOM 597 C C . ALA A 1 81 ? -11.628 3.223 20.794 1.00 60.53 81 ALA A C 1
ATOM 599 O O . ALA A 1 81 ? -12.667 2.858 21.337 1.00 60.53 81 ALA A O 1
ATOM 600 N N . ASN A 1 82 ? -10.559 3.669 21.465 1.00 43.00 82 ASN A N 1
ATOM 601 C CA . ASN A 1 82 ? -10.483 3.932 22.907 1.00 43.00 82 ASN A CA 1
ATOM 602 C C . ASN A 1 82 ? -10.452 5.440 23.168 1.00 43.00 82 ASN A C 1
ATOM 604 O O . ASN A 1 82 ? -10.923 5.844 24.250 1.00 43.00 82 ASN A O 1
#